Protein AF-A0A966WWE7-F1 (afdb_monomer_lite)

Structure (mmCIF, N/CA/C/O backbone):
data_AF-A0A966WWE7-F1
#
_entry.id   AF-A0A966WWE7-F1
#
loop_
_atom_site.group_PDB
_atom_site.id
_atom_site.type_symbol
_atom_site.label_atom_id
_atom_site.label_alt_id
_atom_site.label_comp_id
_atom_site.label_asym_id
_atom_site.label_entity_id
_atom_site.label_seq_id
_atom_site.pdbx_PDB_ins_code
_atom_site.Cartn_x
_atom_site.Cartn_y
_atom_site.Cartn_z
_atom_site.occupancy
_atom_site.B_iso_or_equiv
_atom_site.auth_seq_id
_atom_site.auth_comp_id
_atom_site.auth_asym_id
_atom_site.auth_atom_id
_atom_site.pdbx_PDB_model_num
ATOM 1 N N . MET A 1 1 ? -3.924 13.324 11.849 1.00 62.97 1 MET A N 1
ATOM 2 C CA . MET A 1 1 ? -5.044 12.685 12.554 1.00 62.97 1 MET A CA 1
ATOM 3 C C . MET A 1 1 ? -4.656 11.250 12.867 1.00 62.97 1 MET A C 1
ATOM 5 O O . MET A 1 1 ? -4.459 10.487 11.924 1.00 62.97 1 MET A O 1
ATOM 9 N N . PRO A 1 2 ? -4.475 10.923 14.150 1.00 79.38 2 PRO A N 1
ATOM 10 C CA . PRO A 1 2 ? -4.429 9.561 14.677 1.00 79.38 2 PRO A CA 1
ATOM 11 C C . PRO A 1 2 ? -5.633 8.709 14.246 1.00 79.38 2 PRO A C 1
ATOM 13 O O . PRO A 1 2 ? -6.727 9.228 14.047 1.00 79.38 2 PRO A O 1
ATOM 16 N N . ILE A 1 3 ? -5.448 7.388 14.149 1.00 77.56 3 ILE A N 1
ATOM 17 C CA . ILE A 1 3 ? -6.515 6.431 13.788 1.00 77.56 3 ILE A CA 1
ATOM 18 C C . ILE A 1 3 ? -7.678 6.461 14.796 1.00 77.56 3 ILE A C 1
ATOM 20 O O . ILE A 1 3 ? -8.826 6.274 14.411 1.00 77.56 3 ILE A O 1
ATOM 24 N N . GLN A 1 4 ? -7.401 6.746 16.069 1.00 76.62 4 GLN A N 1
ATOM 25 C CA . GLN A 1 4 ? -8.409 6.804 17.138 1.00 76.62 4 GLN A CA 1
ATOM 26 C C . GLN A 1 4 ? -9.462 7.897 16.903 1.00 76.62 4 GLN A C 1
ATOM 28 O O . GLN A 1 4 ? -10.632 7.703 17.212 1.00 76.62 4 GLN A O 1
ATOM 33 N N . GLU A 1 5 ? -9.076 9.018 16.290 1.00 84.06 5 GLU A N 1
ATOM 34 C CA . GLU A 1 5 ? -9.991 10.127 15.989 1.00 84.06 5 GLU A CA 1
ATOM 35 C C . GLU A 1 5 ? -10.999 9.773 14.877 1.00 84.06 5 GLU A C 1
ATOM 37 O O . GLU A 1 5 ? -11.976 10.492 14.682 1.00 84.06 5 GLU A O 1
ATOM 42 N N . LEU A 1 6 ? -10.826 8.642 14.172 1.00 86.69 6 LEU A N 1
ATOM 43 C CA . LEU A 1 6 ? -11.805 8.154 13.193 1.00 86.69 6 LEU A CA 1
ATOM 44 C C . LEU A 1 6 ? -13.139 7.756 13.829 1.00 86.69 6 LEU A C 1
ATOM 46 O O . LEU A 1 6 ? -14.137 7.729 13.117 1.00 86.69 6 LEU A O 1
ATOM 50 N N . LYS A 1 7 ? -13.176 7.485 15.143 1.00 84.12 7 LYS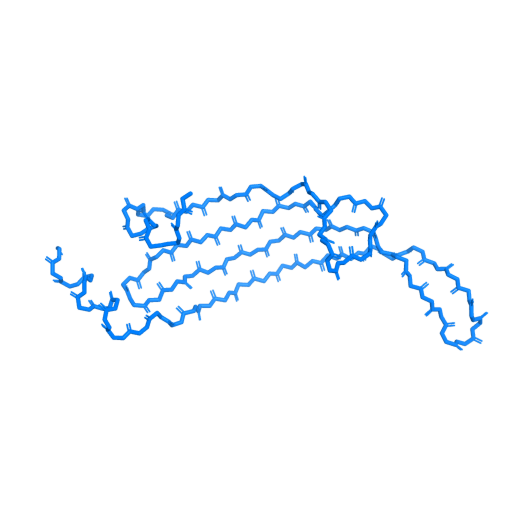 A N 1
ATOM 51 C CA . LYS A 1 7 ? -14.420 7.249 15.899 1.00 84.12 7 LYS A CA 1
ATOM 52 C C . LYS A 1 7 ? -15.424 8.390 15.728 1.00 84.12 7 LYS A C 1
ATOM 54 O O . LYS A 1 7 ? -16.617 8.149 15.611 1.00 84.12 7 LYS A O 1
ATOM 59 N N . LEU A 1 8 ? -14.915 9.620 15.639 1.00 85.69 8 LEU A N 1
ATOM 60 C CA . LEU A 1 8 ? -15.710 10.843 15.517 1.00 85.69 8 LEU A CA 1
ATOM 61 C C . LEU A 1 8 ? -16.255 11.064 14.095 1.00 85.69 8 LEU A C 1
ATOM 63 O O . LEU A 1 8 ? -17.028 11.991 13.863 1.00 85.69 8 LEU A O 1
ATOM 67 N N . LEU A 1 9 ? -15.838 10.245 13.124 1.00 86.69 9 LEU A N 1
ATOM 68 C CA . LEU A 1 9 ? -16.223 10.362 11.723 1.00 86.69 9 LEU A CA 1
ATOM 69 C C . LEU A 1 9 ? -17.078 9.161 11.326 1.00 86.69 9 LEU A C 1
ATOM 71 O O . LEU A 1 9 ? -16.554 8.096 11.003 1.00 86.69 9 LEU A O 1
ATOM 75 N N . ALA A 1 10 ? -18.397 9.352 11.277 1.00 81.62 10 ALA A N 1
ATOM 76 C CA . ALA A 1 10 ? -19.340 8.294 10.909 1.00 81.62 10 ALA A CA 1
ATOM 77 C C . ALA A 1 10 ? -19.014 7.647 9.549 1.00 81.62 10 ALA A C 1
ATOM 79 O O . ALA A 1 10 ? -19.137 6.434 9.399 1.00 81.62 10 ALA A O 1
ATOM 80 N N . GLU A 1 11 ? -18.550 8.432 8.572 1.00 87.06 11 GLU A N 1
ATOM 81 C CA . GLU A 1 11 ? -18.148 7.960 7.234 1.00 87.06 11 GLU A CA 1
ATOM 82 C C . GLU A 1 11 ? -16.672 7.523 7.155 1.00 87.06 11 GLU A C 1
ATOM 84 O O . GLU A 1 11 ? -16.200 7.070 6.112 1.00 87.06 11 GLU A O 1
ATOM 89 N N . GLY A 1 12 ? -15.928 7.636 8.257 1.00 91.69 12 GLY A N 1
ATOM 90 C CA . GLY A 1 12 ? -14.490 7.418 8.293 1.00 91.69 12 GLY A CA 1
ATOM 91 C C . GLY A 1 12 ? -13.711 8.516 7.567 1.00 91.69 12 GLY A C 1
ATOM 92 O O . GLY A 1 12 ? -14.125 9.674 7.484 1.00 91.69 12 GLY A O 1
ATOM 93 N N . ARG A 1 13 ? -12.534 8.161 7.051 1.00 94.25 13 ARG A N 1
ATOM 94 C CA . ARG A 1 13 ? -11.688 9.075 6.278 1.00 94.25 13 ARG A CA 1
ATOM 95 C C . ARG A 1 13 ? -11.065 8.384 5.086 1.00 94.25 13 ARG A C 1
ATOM 97 O O . ARG A 1 13 ? -10.686 7.221 5.162 1.00 94.25 13 ARG A O 1
ATOM 104 N N . ARG A 1 14 ? -10.879 9.158 4.016 1.00 95.19 14 ARG A N 1
ATOM 105 C CA . ARG A 1 14 ? -10.091 8.792 2.840 1.00 95.19 14 ARG A CA 1
ATOM 106 C C . ARG A 1 14 ? -8.847 9.675 2.727 1.00 95.19 14 ARG A C 1
ATOM 108 O O . ARG A 1 14 ? -8.917 10.895 2.880 1.00 95.19 14 ARG A O 1
ATOM 115 N N . TRP A 1 15 ? -7.713 9.059 2.431 1.00 95.38 15 TRP A N 1
ATOM 116 C CA . TRP A 1 15 ? -6.444 9.703 2.114 1.00 95.38 15 TRP A CA 1
ATOM 117 C C . TRP A 1 15 ? -6.068 9.387 0.673 1.00 95.38 15 TRP A C 1
ATOM 119 O O . TRP A 1 15 ? -6.263 8.268 0.202 1.00 95.38 15 TRP A O 1
ATOM 129 N N . ARG A 1 16 ? -5.507 10.379 -0.019 1.00 97.06 16 ARG A N 1
ATOM 130 C CA . ARG A 1 16 ? -4.829 10.156 -1.296 1.00 97.06 16 ARG A CA 1
ATOM 131 C C . ARG A 1 16 ? -3.387 9.761 -1.017 1.00 97.06 16 ARG A C 1
ATOM 133 O O . ARG A 1 16 ? -2.739 10.379 -0.177 1.00 97.06 16 ARG A O 1
ATOM 140 N N . VAL A 1 17 ? -2.914 8.755 -1.735 1.00 96.25 17 VAL A N 1
ATOM 141 C CA . VAL A 1 17 ? -1.512 8.344 -1.751 1.00 96.25 17 VAL A CA 1
ATOM 142 C C . VAL A 1 17 ? -0.930 8.844 -3.065 1.00 96.25 17 VAL A C 1
ATOM 144 O O . VAL A 1 17 ? -1.488 8.555 -4.121 1.00 96.25 17 VAL A O 1
ATOM 147 N N . ASP A 1 18 ? 0.138 9.629 -2.991 1.00 97.75 18 ASP A N 1
ATOM 148 C CA . ASP A 1 18 ? 0.943 10.053 -4.143 1.00 97.75 18 ASP A CA 1
ATOM 149 C C . ASP A 1 18 ? 2.363 10.338 -3.649 1.00 97.75 18 ASP A C 1
ATOM 151 O O . ASP A 1 18 ? 2.750 11.474 -3.380 1.00 97.75 18 ASP A O 1
ATOM 155 N N . GLN A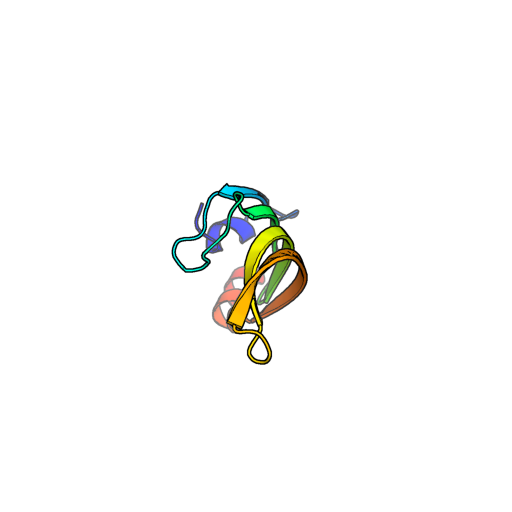 1 19 ? 3.103 9.265 -3.376 1.00 97.69 19 GLN A N 1
ATOM 156 C CA . GLN A 1 19 ? 4.434 9.353 -2.780 1.00 97.69 19 GLN A CA 1
ATOM 157 C C . GLN A 1 19 ? 5.278 8.123 -3.097 1.00 97.69 19 GLN A C 1
ATOM 159 O O . GLN A 1 19 ? 4.757 7.035 -3.341 1.00 97.69 19 GLN A O 1
ATOM 164 N N . HIS A 1 20 ? 6.598 8.273 -3.031 1.00 97.62 20 HIS A N 1
ATOM 165 C CA . HIS A 1 20 ? 7.494 7.121 -2.985 1.00 97.62 20 HIS A CA 1
ATOM 166 C C . HIS A 1 20 ? 7.467 6.517 -1.576 1.00 97.62 20 HIS A C 1
ATOM 168 O O . HIS A 1 20 ? 7.539 7.242 -0.580 1.00 97.62 20 HIS A O 1
ATOM 174 N N . LEU A 1 21 ? 7.346 5.192 -1.487 1.00 95.38 21 LEU A N 1
ATOM 175 C CA . LEU A 1 21 ? 7.396 4.476 -0.214 1.00 95.38 21 LEU A CA 1
ATOM 176 C C . LEU A 1 21 ? 8.846 4.044 0.055 1.00 95.38 21 LEU A C 1
ATOM 178 O O . LEU A 1 21 ? 9.418 3.362 -0.792 1.00 95.38 21 LEU A O 1
ATOM 182 N N . PRO A 1 22 ? 9.445 4.373 1.217 1.00 94.75 22 PRO A N 1
ATOM 183 C CA . PRO A 1 22 ? 10.854 4.065 1.495 1.00 94.75 22 PRO A CA 1
ATOM 184 C C . PRO A 1 22 ? 11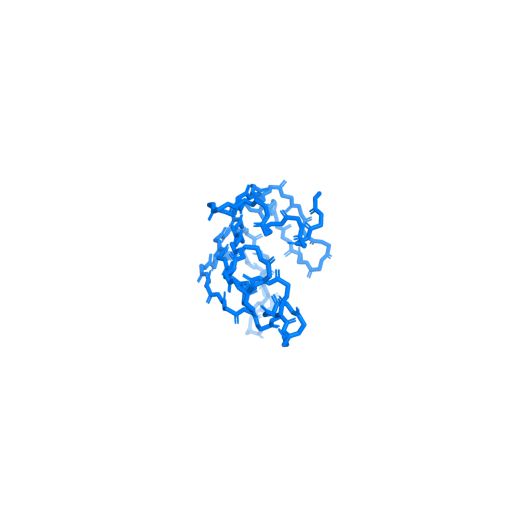.218 2.579 1.375 1.00 94.75 22 PRO A C 1
ATOM 186 O O . PRO A 1 22 ? 12.352 2.239 1.058 1.00 94.75 22 PRO A O 1
ATOM 189 N N . GLN A 1 23 ? 10.252 1.696 1.629 1.00 94.81 23 GLN A N 1
ATOM 190 C CA . GLN A 1 23 ? 10.424 0.241 1.616 1.00 94.81 23 GLN A CA 1
ATOM 191 C C . GLN A 1 23 ? 10.083 -0.402 0.259 1.00 94.81 23 GLN A C 1
ATOM 193 O O . GLN A 1 23 ? 10.187 -1.617 0.126 1.00 94.81 23 GLN A O 1
ATOM 198 N N . LEU A 1 24 ? 9.677 0.385 -0.746 1.00 95.75 24 LEU A N 1
ATOM 199 C CA . LEU A 1 24 ? 9.329 -0.101 -2.081 1.00 95.75 24 LEU A CA 1
ATOM 200 C C . LEU A 1 24 ? 10.105 0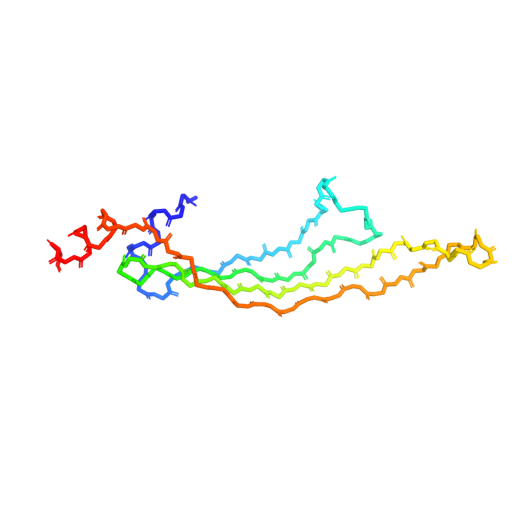.672 -3.149 1.00 95.75 24 LEU A C 1
ATOM 202 O O . LEU A 1 24 ? 9.769 1.810 -3.490 1.00 95.75 24 LEU A O 1
ATOM 206 N N . GLN A 1 25 ? 11.108 0.021 -3.735 1.00 95.69 25 GLN A N 1
ATOM 207 C CA . GLN A 1 25 ? 11.775 0.553 -4.919 1.00 95.69 25 GLN A CA 1
ATOM 208 C C . GLN A 1 25 ? 10.792 0.588 -6.091 1.00 95.69 25 GLN A C 1
ATOM 210 O O . GLN A 1 25 ? 10.286 -0.439 -6.540 1.00 95.69 25 GLN A O 1
ATOM 215 N N . SER A 1 26 ? 10.505 1.793 -6.570 1.00 97.44 26 SER A N 1
ATOM 216 C CA . SER A 1 26 ? 9.549 2.049 -7.643 1.00 97.44 26 SER A CA 1
ATOM 217 C C . SER A 1 26 ? 10.066 3.163 -8.550 1.00 97.44 26 SER A C 1
ATOM 219 O O . SER A 1 26 ? 10.794 4.049 -8.109 1.00 97.44 26 SER A O 1
ATOM 221 N N . LEU A 1 27 ? 9.711 3.090 -9.832 1.00 98.06 27 LEU A N 1
ATOM 222 C CA . LEU A 1 27 ? 10.052 4.084 -10.854 1.00 98.06 27 LEU A CA 1
ATOM 223 C C . LEU A 1 27 ? 9.087 5.272 -10.854 1.00 98.06 27 LEU A C 1
ATOM 225 O O . LEU A 1 27 ? 9.416 6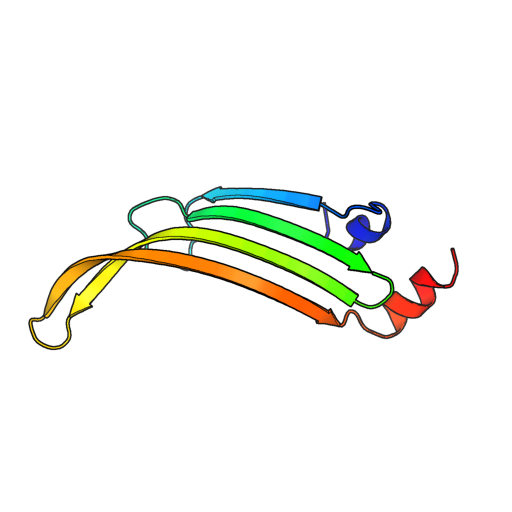.347 -11.350 1.00 98.06 27 LEU A O 1
ATOM 229 N N . THR A 1 28 ? 7.882 5.068 -10.329 1.00 98.19 28 THR A N 1
ATOM 230 C CA . THR A 1 28 ? 6.860 6.101 -10.170 1.00 98.19 28 THR A CA 1
ATOM 231 C C . THR A 1 28 ? 6.418 6.168 -8.711 1.00 98.19 28 THR A C 1
ATOM 233 O O . THR A 1 28 ? 6.456 5.144 -8.027 1.00 98.19 28 THR A O 1
ATOM 236 N N . PRO A 1 29 ? 5.902 7.312 -8.232 1.00 98.19 29 PRO A N 1
ATOM 237 C CA . PRO A 1 29 ? 5.203 7.355 -6.954 1.00 98.19 29 PRO A CA 1
ATOM 238 C C . PRO A 1 29 ? 4.100 6.293 -6.889 1.00 98.19 29 PRO A C 1
ATOM 240 O O . PRO A 1 29 ? 3.461 5.985 -7.899 1.00 98.19 29 PRO A O 1
ATOM 243 N N . VAL A 1 30 ? 3.852 5.756 -5.697 1.00 98.31 30 VAL A N 1
ATOM 244 C CA . VAL A 1 30 ? 2.660 4.951 -5.431 1.00 98.31 30 VAL A CA 1
ATOM 245 C C . VAL A 1 30 ? 1.465 5.889 -5.420 1.00 98.31 30 VAL A C 1
ATOM 247 O O . VAL A 1 30 ? 1.428 6.829 -4.625 1.00 98.31 30 VAL A O 1
ATOM 250 N N . ARG A 1 31 ? 0.503 5.638 -6.310 1.00 98.62 31 ARG A N 1
ATOM 251 C CA . ARG A 1 31 ? -0.684 6.476 -6.489 1.00 98.62 31 ARG A CA 1
ATOM 252 C C . ARG A 1 31 ? -1.954 5.706 -6.223 1.00 98.62 31 ARG A C 1
ATOM 254 O O . ARG A 1 31 ? -2.158 4.632 -6.783 1.00 98.62 31 ARG A O 1
ATOM 261 N N . GLY A 1 32 ? -2.831 6.275 -5.412 1.00 98.00 32 GLY A N 1
ATOM 262 C CA . GLY A 1 32 ? -4.074 5.613 -5.057 1.00 98.00 32 GLY A CA 1
ATOM 263 C C . GLY A 1 32 ? -4.799 6.268 -3.897 1.00 98.00 32 GLY A C 1
ATOM 264 O O . GLY A 1 32 ? -4.650 7.464 -3.633 1.00 98.00 32 GLY A O 1
ATOM 265 N N . ALA A 1 33 ? -5.593 5.469 -3.200 1.00 97.56 33 ALA A N 1
ATOM 266 C CA . ALA A 1 33 ? -6.336 5.910 -2.041 1.00 97.56 33 ALA A CA 1
ATOM 267 C C . ALA A 1 33 ? -6.382 4.838 -0.957 1.00 97.56 33 ALA A C 1
ATOM 269 O O . ALA A 1 33 ? -6.460 3.643 -1.231 1.00 97.56 33 ALA A O 1
ATOM 270 N N . LEU A 1 34 ? -6.385 5.313 0.281 1.00 95.69 34 LEU A N 1
ATOM 271 C CA . LEU A 1 34 ? -6.631 4.533 1.482 1.00 95.69 34 LEU A CA 1
ATOM 272 C C . LEU A 1 34 ? -7.878 5.109 2.144 1.00 95.69 34 LEU A C 1
ATOM 274 O O . LEU A 1 34 ? -7.995 6.327 2.253 1.00 95.69 34 LE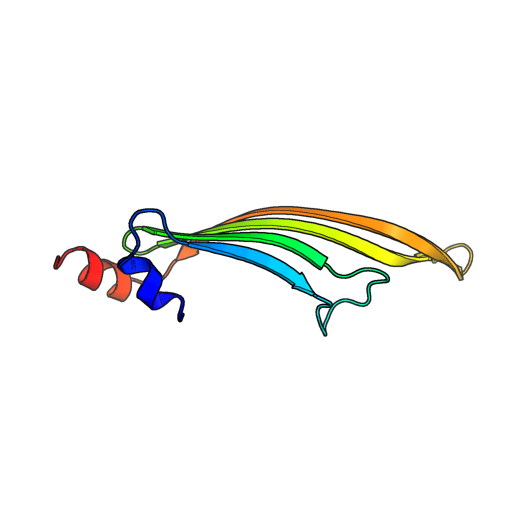U A O 1
ATOM 278 N N . SER A 1 35 ? -8.791 4.274 2.610 1.00 95.44 35 SER A N 1
ATOM 279 C CA . SER A 1 35 ? -9.864 4.687 3.504 1.00 95.44 35 SER A CA 1
ATOM 280 C C . SER A 1 35 ? -9.893 3.818 4.742 1.00 95.44 35 SER A C 1
ATOM 282 O O . SER A 1 35 ? -9.616 2.624 4.671 1.00 95.44 35 SER A O 1
ATOM 284 N N . ALA A 1 36 ? -10.234 4.428 5.868 1.00 95.38 36 ALA A N 1
ATOM 285 C CA . ALA A 1 36 ? -10.425 3.727 7.122 1.00 95.38 36 ALA A CA 1
ATOM 286 C C . ALA A 1 36 ? -11.694 4.231 7.803 1.00 95.38 36 ALA A C 1
ATOM 288 O O . ALA A 1 36 ? -11.927 5.442 7.872 1.00 95.38 36 ALA A O 1
ATOM 289 N N . GLN A 1 37 ? -12.493 3.299 8.307 1.00 93.62 37 GLN A N 1
ATOM 290 C CA . GLN A 1 37 ? -13.737 3.569 9.004 1.00 93.62 37 GLN A CA 1
ATOM 291 C C . GLN A 1 37 ? -13.766 2.802 10.318 1.00 93.62 37 GLN A C 1
ATOM 293 O O . GLN A 1 37 ? -13.530 1.596 10.364 1.00 93.62 37 GLN A O 1
ATOM 298 N N . HIS A 1 38 ? -14.061 3.520 11.394 1.00 91.50 38 HIS A N 1
ATOM 299 C CA . HIS A 1 38 ? -14.184 2.926 12.711 1.00 91.50 38 HIS A CA 1
ATOM 300 C C . HIS A 1 38 ? -15.605 2.390 12.927 1.00 91.50 38 HIS A C 1
ATOM 302 O O . HIS A 1 38 ? -16.581 3.111 12.720 1.00 91.50 38 HIS A O 1
ATOM 308 N N . ARG A 1 39 ? -15.733 1.128 13.349 1.00 88.38 39 ARG A N 1
ATOM 309 C CA . ARG A 1 39 ? -17.008 0.433 13.578 1.00 88.38 39 ARG A CA 1
ATOM 310 C C . ARG A 1 39 ? -16.973 -0.291 14.926 1.00 88.38 39 ARG A C 1
ATOM 312 O O . ARG A 1 39 ? -16.677 -1.478 15.000 1.00 88.38 39 ARG A O 1
ATOM 319 N N . GLY A 1 40 ? -17.261 0.428 16.011 1.00 86.81 40 GLY A N 1
ATOM 320 C CA . GLY A 1 40 ? -17.270 -0.139 17.365 1.00 86.81 40 GLY A CA 1
ATOM 321 C C . GLY A 1 40 ? -15.894 -0.657 17.798 1.00 86.81 40 GLY A C 1
ATOM 322 O O . GLY A 1 40 ? -15.037 0.110 18.196 1.00 86.81 40 GLY A O 1
ATOM 323 N N . ASN A 1 41 ? -15.664 -1.961 17.716 1.00 90.25 41 ASN A N 1
ATOM 324 C CA . ASN A 1 41 ? -14.403 -2.607 18.102 1.00 90.25 41 ASN A CA 1
ATOM 325 C C . ASN A 1 41 ? -13.550 -3.065 16.915 1.00 90.25 41 ASN A C 1
ATOM 327 O O . ASN A 1 41 ? -12.557 -3.775 17.103 1.00 90.25 41 ASN A O 1
ATOM 331 N N . VAL A 1 42 ? -13.926 -2.677 15.699 1.00 91.69 42 VAL A N 1
ATOM 332 C CA . VAL A 1 42 ? -13.147 -2.962 14.497 1.00 91.69 42 VAL A CA 1
ATOM 333 C C . VAL A 1 42 ? -12.856 -1.701 13.694 1.00 91.69 42 VAL A C 1
ATOM 335 O O . VAL A 1 42 ? -13.599 -0.718 13.730 1.00 91.69 42 VAL A O 1
ATOM 338 N N . LEU A 1 43 ? -11.761 -1.749 12.942 1.00 93.56 43 LEU A N 1
ATOM 339 C CA . LEU A 1 43 ? -11.409 -0.771 11.926 1.00 93.56 43 LEU A CA 1
ATOM 340 C C . LEU A 1 43 ? -11.501 -1.434 10.556 1.00 93.56 43 LEU A C 1
ATOM 342 O O . LEU A 1 43 ? -10.723 -2.332 10.242 1.00 93.56 43 LEU A O 1
ATOM 346 N N . GLU A 1 44 ? -12.427 -0.975 9.729 1.00 95.31 44 GLU A N 1
ATOM 347 C CA . GLU A 1 44 ? -12.473 -1.363 8.325 1.00 95.31 44 GLU A CA 1
ATOM 348 C C . GLU A 1 44 ? -11.472 -0.508 7.552 1.00 95.31 44 GLU A C 1
ATOM 350 O O . GLU A 1 44 ? -11.552 0.720 7.575 1.00 95.31 44 GLU A O 1
ATOM 355 N N . VAL A 1 45 ? -10.524 -1.144 6.869 1.00 96.25 45 VAL A N 1
ATOM 356 C CA . VAL A 1 45 ? -9.492 -0.480 6.071 1.00 96.25 45 VAL A CA 1
ATOM 357 C C . VAL A 1 45 ? -9.590 -0.973 4.636 1.00 96.25 45 VAL A C 1
ATOM 359 O O . VAL A 1 45 ? -9.641 -2.171 4.377 1.00 96.25 45 VAL A O 1
ATOM 362 N N . GLN A 1 46 ? -9.617 -0.047 3.685 1.00 97.44 46 GLN A N 1
ATOM 363 C CA . GLN A 1 46 ? -9.675 -0.344 2.257 1.00 97.44 46 GLN A CA 1
ATOM 364 C C . GLN A 1 46 ? -8.602 0.454 1.539 1.00 97.44 46 GLN A C 1
ATOM 366 O O . GLN A 1 46 ? -8.415 1.638 1.816 1.00 97.44 46 GLN A O 1
ATOM 371 N N . GLY A 1 47 ? -7.904 -0.177 0.606 1.00 97.50 47 GLY A N 1
ATOM 372 C CA . GLY A 1 47 ? -6.829 0.462 -0.131 1.00 97.50 47 GLY A CA 1
ATOM 373 C C . GLY A 1 47 ? -6.793 0.014 -1.577 1.00 97.50 47 GLY A C 1
ATOM 374 O O . GLY A 1 47 ? -6.965 -1.164 -1.884 1.00 97.50 47 GLY A O 1
ATOM 375 N N . GLU A 1 48 ? -6.524 0.958 -2.463 1.00 98.44 48 GLU A N 1
ATOM 376 C CA . GLU A 1 48 ? -6.206 0.699 -3.860 1.00 98.44 48 GLU A CA 1
ATOM 377 C C . GLU A 1 48 ? -5.042 1.593 -4.268 1.00 98.44 48 GLU A C 1
ATOM 379 O O . GLU A 1 48 ? -5.042 2.786 -3.960 1.00 98.44 48 GLU A O 1
ATOM 384 N N . ALA A 1 49 ? -4.039 1.040 -4.943 1.00 98.38 49 ALA A N 1
ATOM 385 C CA . ALA A 1 49 ? -2.967 1.846 -5.510 1.00 98.38 49 ALA A CA 1
ATOM 386 C C . ALA A 1 49 ? -2.262 1.138 -6.664 1.00 98.38 49 ALA A C 1
ATOM 388 O O . ALA A 1 49 ? -2.396 -0.071 -6.866 1.00 98.38 49 ALA A O 1
ATOM 389 N N . HIS A 1 50 ? -1.487 1.917 -7.410 1.00 98.62 50 HIS A N 1
ATOM 390 C CA . HIS A 1 50 ? -0.643 1.446 -8.494 1.00 98.62 50 HIS A CA 1
ATOM 391 C C . HIS A 1 50 ? 0.712 2.158 -8.499 1.00 98.62 50 HIS A C 1
ATOM 393 O O . HIS A 1 50 ? 0.851 3.287 -8.022 1.00 98.62 50 HIS A O 1
ATOM 399 N N . THR A 1 51 ? 1.713 1.482 -9.052 1.00 98.69 51 THR A N 1
ATOM 400 C CA . THR A 1 51 ? 3.041 2.019 -9.353 1.00 98.69 51 THR A CA 1
ATOM 401 C C . THR A 1 51 ? 3.712 1.173 -10.444 1.00 98.69 51 THR A C 1
ATOM 403 O O . THR A 1 51 ? 3.149 0.184 -10.913 1.00 98.69 51 THR A O 1
ATOM 406 N N . ILE A 1 52 ? 4.920 1.544 -10.858 1.00 98.62 52 ILE A N 1
ATOM 407 C CA . ILE A 1 52 ? 5.790 0.743 -11.716 1.00 98.62 52 ILE A CA 1
ATOM 408 C C . ILE A 1 52 ? 7.021 0.354 -10.899 1.00 98.62 52 ILE A C 1
ATOM 410 O O . ILE A 1 52 ? 7.703 1.225 -10.357 1.00 98.62 52 ILE A O 1
ATOM 414 N N . VAL A 1 53 ? 7.319 -0.942 -10.827 1.00 98.19 53 VAL A N 1
ATOM 415 C CA . VAL A 1 53 ? 8.538 -1.477 -10.198 1.00 98.19 53 VAL A CA 1
ATOM 416 C C . VAL A 1 53 ? 9.476 -2.047 -11.255 1.00 98.19 53 VAL A C 1
ATOM 418 O O . VAL A 1 53 ? 9.045 -2.386 -12.357 1.00 98.19 53 VAL A O 1
ATOM 421 N N . THR A 1 54 ? 10.752 -2.182 -10.914 1.00 97.88 54 THR A N 1
ATOM 422 C CA . THR A 1 54 ? 11.718 -2.910 -11.741 1.00 97.88 54 THR A CA 1
ATOM 423 C C . THR A 1 54 ? 11.887 -4.310 -11.169 1.00 97.88 54 THR A C 1
ATOM 425 O O . THR A 1 54 ? 12.229 -4.459 -9.999 1.00 97.88 54 THR A O 1
ATOM 428 N N . LEU A 1 55 ? 11.658 -5.335 -11.985 1.00 97.06 55 LEU A N 1
ATOM 429 C CA . LEU A 1 55 ? 11.901 -6.732 -11.629 1.00 97.06 55 LEU A CA 1
ATOM 430 C C . LEU A 1 55 ? 13.148 -7.244 -12.347 1.00 97.06 55 LEU A C 1
ATOM 432 O O . LEU A 1 55 ? 13.468 -6.778 -13.441 1.00 97.06 55 LEU A O 1
ATOM 436 N N . CYS A 1 56 ? 13.831 -8.216 -11.747 1.00 97.25 56 CYS A N 1
ATOM 437 C CA . CYS A 1 56 ? 14.920 -8.954 -12.380 1.00 97.25 56 CYS A CA 1
ATOM 438 C C . CYS A 1 56 ? 14.434 -10.367 -12.716 1.00 97.25 56 CYS A C 1
ATOM 440 O O . CYS A 1 56 ? 13.831 -11.038 -11.881 1.00 97.25 56 CYS A O 1
ATOM 442 N N . CYS A 1 57 ? 14.657 -10.808 -13.951 1.00 96.25 57 CYS A N 1
ATOM 443 C CA . CYS A 1 57 ? 14.323 -12.164 -14.369 1.00 96.25 57 CYS A CA 1
ATOM 444 C C . CYS A 1 57 ? 15.446 -13.135 -13.985 1.00 96.25 57 CYS A C 1
ATOM 446 O O . CYS A 1 57 ? 16.544 -13.027 -14.524 1.00 96.25 57 CYS A O 1
ATOM 448 N N . ASP A 1 58 ? 15.155 -14.153 -13.175 1.00 97.50 58 ASP A N 1
ATOM 449 C CA . ASP A 1 58 ? 16.156 -15.158 -12.773 1.00 97.50 58 ASP A CA 1
ATOM 450 C C . ASP A 1 58 ? 16.718 -15.972 -13.950 1.00 97.50 58 ASP A C 1
ATOM 452 O O . ASP A 1 58 ? 17.822 -16.506 -13.878 1.00 97.50 58 ASP A O 1
ATOM 456 N N . ARG A 1 59 ? 15.978 -16.066 -15.064 1.00 97.00 59 ARG A N 1
ATOM 457 C CA . ARG A 1 59 ? 16.408 -16.836 -16.241 1.00 97.00 59 ARG A CA 1
ATOM 458 C C . ARG A 1 59 ? 17.423 -16.094 -17.107 1.00 97.00 59 ARG A C 1
ATOM 460 O O . ARG A 1 59 ? 18.338 -16.721 -17.627 1.00 97.00 59 ARG A O 1
ATOM 467 N N . CYS A 1 60 ? 17.224 -14.798 -17.341 1.00 97.00 60 CYS A N 1
ATOM 468 C CA . CYS A 1 60 ? 18.055 -14.017 -18.269 1.00 97.00 60 CYS A CA 1
ATOM 469 C C . CYS A 1 60 ? 18.840 -12.886 -17.595 1.00 97.00 60 CYS A C 1
ATOM 471 O O . CYS A 1 60 ? 19.596 -12.184 -18.268 1.00 97.00 60 CYS A O 1
ATOM 473 N N . LEU A 1 61 ? 18.646 -12.699 -16.286 1.00 97.00 61 LEU A N 1
ATOM 474 C CA . LEU A 1 61 ? 19.238 -11.641 -15.465 1.00 97.00 61 LEU A CA 1
ATOM 475 C C . LEU A 1 61 ? 18.980 -10.225 -16.009 1.00 97.00 61 LEU A C 1
ATOM 477 O O . LEU A 1 61 ? 19.709 -9.285 -15.700 1.00 97.00 61 LEU A O 1
ATOM 481 N N . GLN A 1 62 ? 17.950 -10.068 -16.845 1.00 97.94 62 GLN A N 1
ATOM 482 C CA . GLN A 1 62 ? 17.543 -8.776 -17.385 1.00 97.94 62 GLN A CA 1
ATOM 483 C C . GLN A 1 62 ? 16.529 -8.108 -16.466 1.00 97.94 62 GLN A C 1
ATOM 485 O O . GLN A 1 62 ? 15.683 -8.772 -15.858 1.00 97.94 62 GLN A O 1
ATOM 490 N N . HIS A 1 63 ? 16.598 -6.780 -16.425 1.00 97.31 63 HIS A N 1
ATOM 491 C CA . HIS A 1 63 ? 15.641 -5.950 -15.712 1.00 97.31 63 HIS A CA 1
ATOM 492 C C . HIS A 1 63 ? 14.487 -5.562 -16.632 1.00 97.31 63 HIS A C 1
ATOM 494 O O . HIS A 1 63 ? 14.696 -5.248 -17.804 1.00 97.31 63 HIS A O 1
ATOM 500 N N . PHE A 1 64 ? 13.272 -5.554 -16.098 1.00 97.44 64 PHE A N 1
ATOM 501 C CA . PHE A 1 64 ? 12.092 -5.102 -16.825 1.00 97.44 64 PHE A CA 1
ATOM 502 C C . PHE A 1 64 ? 11.131 -4.351 -15.908 1.00 97.44 64 PHE A C 1
ATOM 504 O O . PHE A 1 64 ? 11.035 -4.622 -14.711 1.00 97.44 64 PHE A O 1
ATOM 511 N N . ASN A 1 65 ? 10.406 -3.401 -16.496 1.00 97.88 65 ASN A N 1
ATOM 512 C CA . ASN A 1 65 ? 9.418 -2.605 -15.782 1.00 97.88 65 ASN A CA 1
ATOM 513 C C . ASN A 1 65 ? 8.115 -3.393 -15.680 1.00 97.88 65 ASN A C 1
ATOM 515 O O . ASN A 1 65 ? 7.589 -3.870 -16.687 1.00 97.88 65 ASN A O 1
ATOM 519 N N . HIS A 1 66 ? 7.580 -3.499 -14.471 1.00 97.75 66 HIS A N 1
ATOM 520 C CA . HIS A 1 66 ? 6.347 -4.210 -14.189 1.00 97.75 66 HIS A CA 1
ATOM 521 C C . HIS A 1 66 ? 5.334 -3.267 -13.528 1.00 97.75 66 HIS A C 1
ATOM 523 O O . HIS A 1 66 ? 5.619 -2.719 -12.458 1.00 97.75 66 HIS A O 1
ATOM 529 N N . PRO A 1 67 ? 4.155 -3.058 -14.140 1.00 98.19 67 PRO A N 1
ATOM 530 C CA . PRO A 1 67 ? 3.046 -2.397 -13.471 1.00 98.19 67 PRO A CA 1
ATOM 531 C C . PRO A 1 67 ? 2.608 -3.230 -12.266 1.00 98.19 67 PRO A C 1
ATOM 533 O O . PRO A 1 67 ? 2.217 -4.384 -12.416 1.00 98.19 67 PRO A O 1
ATOM 536 N N . LEU A 1 68 ? 2.664 -2.637 -11.079 1.00 97.81 68 LEU A N 1
ATOM 537 C CA . LEU A 1 68 ? 2.200 -3.246 -9.842 1.00 97.81 68 LEU A CA 1
ATOM 538 C C . LEU A 1 68 ? 0.945 -2.511 -9.382 1.00 97.81 68 LEU A C 1
ATOM 540 O O . LEU A 1 68 ? 0.958 -1.291 -9.224 1.00 97.81 68 LEU A O 1
ATOM 544 N N . SER A 1 69 ? -0.131 -3.250 -9.138 1.00 97.81 69 SER A N 1
ATOM 545 C CA . SER A 1 69 ? -1.385 -2.706 -8.618 1.00 97.81 69 SER A CA 1
ATOM 546 C C . SER A 1 69 ? -1.960 -3.612 -7.546 1.00 97.81 69 SER A C 1
ATOM 548 O O . SER A 1 69 ? -1.879 -4.833 -7.669 1.00 97.81 69 SER A O 1
ATOM 550 N N . PHE A 1 70 ? -2.601 -3.025 -6.543 1.00 95.56 70 PHE A N 1
ATOM 551 C CA . PHE A 1 70 ? -3.365 -3.771 -5.553 1.00 95.56 70 PHE A CA 1
ATOM 552 C C . PHE A 1 70 ? -4.715 -3.111 -5.294 1.00 95.56 70 PHE A C 1
ATOM 554 O O . PHE A 1 70 ? -4.880 -1.899 -5.445 1.00 95.56 70 PHE A O 1
ATOM 561 N N . ARG A 1 71 ? -5.665 -3.934 -4.854 1.00 97.94 71 ARG A N 1
ATOM 562 C CA . ARG A 1 71 ? -6.921 -3.518 -4.241 1.00 97.94 71 ARG A CA 1
ATOM 563 C C . ARG A 1 71 ? -7.218 -4.497 -3.118 1.00 97.94 71 ARG A C 1
ATOM 565 O O . ARG A 1 71 ? -7.299 -5.694 -3.371 1.00 97.94 71 ARG A O 1
ATOM 572 N N . THR A 1 72 ? -7.334 -3.998 -1.898 1.00 97.50 72 THR A N 1
ATOM 573 C CA . THR A 1 72 ? -7.545 -4.828 -0.712 1.00 97.50 72 THR A CA 1
ATOM 574 C C . THR A 1 72 ? -8.530 -4.178 0.249 1.00 97.50 72 THR A C 1
ATOM 576 O O . THR A 1 72 ? -8.696 -2.955 0.263 1.00 97.50 72 THR A O 1
ATOM 579 N N . GLN A 1 73 ? -9.175 -5.020 1.045 1.00 97.25 73 GLN A N 1
ATOM 580 C CA . GLN A 1 73 ? -10.032 -4.639 2.151 1.00 97.25 73 GLN A CA 1
ATOM 581 C C . GLN A 1 73 ? -9.756 -5.581 3.317 1.00 97.25 73 GLN A C 1
ATOM 583 O O . GLN A 1 73 ? -9.775 -6.798 3.151 1.00 97.25 73 GLN A O 1
ATOM 588 N N . GLU A 1 74 ? -9.544 -5.009 4.494 1.00 96.50 74 GLU A N 1
ATOM 589 C CA . GLU A 1 74 ? -9.278 -5.737 5.727 1.00 96.50 74 GLU A CA 1
ATOM 590 C C . GLU A 1 74 ? -10.102 -5.160 6.876 1.00 96.50 74 GLU A C 1
ATOM 592 O O . GLU A 1 74 ? -10.461 -3.981 6.887 1.00 96.50 74 GLU A O 1
ATOM 597 N N . VAL A 1 75 ? -10.403 -6.011 7.855 1.00 95.31 75 VAL A N 1
ATOM 598 C CA . VAL A 1 75 ? -11.072 -5.627 9.098 1.00 95.31 75 VAL A CA 1
ATOM 599 C C . VAL A 1 75 ? -10.104 -5.903 10.239 1.00 95.31 75 VAL A C 1
ATOM 601 O O . VAL A 1 75 ? -9.766 -7.055 10.504 1.00 95.31 75 VAL A O 1
ATOM 604 N N . LEU A 1 76 ? -9.638 -4.846 10.899 1.00 93.12 76 LEU A N 1
ATOM 605 C CA . LEU A 1 76 ? -8.686 -4.935 12.001 1.00 93.12 76 LEU A CA 1
ATOM 606 C C . LEU A 1 76 ? -9.435 -4.935 13.332 1.00 93.12 76 LEU A C 1
ATOM 608 O O . LEU A 1 76 ? -10.216 -4.027 13.610 1.00 93.12 76 LEU A O 1
ATOM 612 N N . TRP A 1 77 ? -9.178 -5.934 14.171 1.00 92.25 77 TRP A N 1
ATOM 613 C CA . TRP A 1 77 ? -9.693 -5.980 15.538 1.00 92.25 77 TRP A CA 1
ATOM 614 C C . TRP A 1 77 ? -8.955 -4.975 16.428 1.00 92.25 77 TRP A C 1
ATOM 616 O O . TRP A 1 77 ? -7.730 -5.023 16.527 1.00 92.25 77 TRP A O 1
ATOM 626 N N . LEU A 1 78 ? -9.695 -4.086 17.095 1.00 89.00 78 LEU A N 1
ATOM 627 C CA . LEU A 1 78 ? -9.134 -3.036 17.955 1.00 89.00 78 LEU A CA 1
ATOM 628 C C . LEU A 1 78 ? -9.124 -3.399 19.446 1.00 89.00 78 LEU A C 1
ATOM 630 O O . LEU A 1 78 ? -8.648 -2.614 20.263 1.00 89.00 78 LEU A O 1
ATOM 634 N N . GLY A 1 79 ? -9.618 -4.581 19.812 1.00 86.62 79 GLY A N 1
ATOM 635 C CA . GLY A 1 79 ? -9.707 -4.998 21.207 1.00 86.62 79 GLY A CA 1
ATOM 636 C C . GLY A 1 79 ? -11.047 -4.678 21.860 1.00 86.62 79 GLY A C 1
ATOM 637 O O . GLY A 1 79 ? -11.866 -3.913 21.356 1.00 86.62 79 GLY A O 1
ATOM 638 N N . GLU A 1 80 ? -11.249 -5.281 23.027 1.00 83.62 80 GLU A N 1
ATOM 639 C CA . GLU A 1 80 ? -12.470 -5.121 23.818 1.00 83.62 80 GLU A CA 1
ATOM 640 C C . GLU A 1 80 ? -12.608 -3.703 24.395 1.00 83.62 80 GLU A C 1
ATOM 642 O O . GLU A 1 80 ? -13.707 -3.162 24.430 1.00 83.62 80 GLU A O 1
ATOM 647 N N . GLN A 1 81 ? -11.490 -3.045 24.727 1.00 78.00 81 GLN A N 1
ATOM 648 C CA . GLN A 1 81 ? -11.481 -1.650 25.194 1.00 78.00 81 GLN A CA 1
ATOM 649 C C . GLN A 1 81 ? -12.108 -0.694 24.169 1.00 78.00 81 GLN A C 1
ATOM 651 O O . GLN A 1 81 ? -12.887 0.186 24.524 1.00 78.00 81 GLN A O 1
ATOM 656 N N . ALA A 1 82 ? -11.849 -0.912 22.875 1.00 75.19 82 ALA A N 1
ATOM 657 C CA . ALA A 1 82 ? -12.480 -0.127 21.817 1.00 75.19 82 ALA A CA 1
ATOM 658 C C . ALA A 1 82 ? -14.001 -0.358 21.740 1.00 75.19 82 ALA A C 1
ATOM 660 O O . ALA A 1 82 ? -14.727 0.537 21.310 1.00 75.19 82 ALA A O 1
ATOM 661 N N . ARG A 1 83 ? -14.479 -1.533 22.179 1.00 68.38 83 ARG A N 1
ATOM 662 C CA . ARG A 1 83 ? -15.903 -1.880 22.264 1.00 68.38 83 ARG A CA 1
ATOM 663 C C . ARG A 1 83 ? -16.596 -1.123 23.388 1.00 68.38 83 ARG A C 1
ATOM 665 O O . ARG A 1 83 ? -17.645 -0.538 23.153 1.00 68.38 83 ARG A O 1
ATOM 672 N N . GLU A 1 84 ? -16.004 -1.121 24.578 1.00 61.69 84 GLU A N 1
ATOM 673 C CA . GLU A 1 84 ? -16.554 -0.455 25.764 1.00 61.69 84 GLU A CA 1
ATOM 674 C C . GLU A 1 84 ? -16.698 1.056 25.543 1.00 61.69 84 GLU A C 1
ATOM 676 O O . GLU A 1 84 ? -17.748 1.623 25.845 1.00 61.69 84 GLU A O 1
ATOM 681 N N . GLU A 1 85 ? -15.702 1.681 24.908 1.00 60.69 85 GLU A N 1
ATOM 682 C CA . GLU A 1 85 ? -15.731 3.098 24.518 1.00 60.69 85 GLU A CA 1
ATOM 683 C C . GLU A 1 85 ? -16.810 3.422 23.469 1.00 60.69 85 GLU A C 1
ATOM 685 O O . GLU A 1 85 ? -17.299 4.541 23.435 1.00 60.69 85 GLU A O 1
ATOM 690 N N . GLY A 1 86 ? -17.195 2.469 22.610 1.00 56.75 86 GLY A N 1
ATOM 691 C CA . GLY A 1 86 ? -18.239 2.675 21.595 1.00 56.75 86 GLY A CA 1
ATOM 692 C C . GLY A 1 86 ? -19.666 2.358 22.059 1.00 56.75 86 GLY A C 1
ATOM 693 O O . GLY A 1 86 ? -20.609 2.654 21.335 1.00 56.75 86 GLY A O 1
ATOM 694 N N . ILE A 1 87 ? -19.830 1.718 23.223 1.00 55.09 87 ILE A N 1
ATOM 695 C CA . ILE A 1 87 ? -21.135 1.396 23.839 1.00 55.09 87 ILE A CA 1
ATOM 696 C C . ILE A 1 87 ? -21.547 2.475 24.859 1.00 55.09 87 ILE A C 1
ATOM 698 O O . ILE A 1 87 ? -22.708 2.544 25.256 1.00 55.09 87 ILE A O 1
ATOM 702 N N . SER A 1 88 ? -20.601 3.309 25.297 1.00 50.66 88 SER A N 1
ATOM 703 C CA . SER A 1 88 ? -20.813 4.361 26.298 1.00 50.66 88 SER A CA 1
ATOM 704 C C . SER A 1 88 ? -21.132 5.751 25.713 1.00 50.66 88 SER A C 1
ATOM 706 O O . SER A 1 88 ? -21.232 6.709 26.480 1.00 50.66 88 SER A O 1
ATOM 708 N N . GLU A 1 89 ? -21.369 5.845 24.398 1.00 44.78 89 GLU A N 1
ATOM 709 C CA . GLU A 1 89 ? -21.896 7.025 23.681 1.00 44.78 89 GLU A CA 1
ATOM 710 C C . GLU A 1 89 ? -23.296 6.776 23.101 1.00 44.78 89 GLU A C 1
ATOM 712 O O . GLU A 1 89 ? -23.537 5.671 22.557 1.00 44.78 89 GLU A O 1
#

Sequence (89 aa):
MPIQELKLLAEGRRWRVDQHLPQLQSLTPVRGALSAQHRGNVLEVQGEAHTIVTLCCDRCLQHFNHPLSFRTQEVLWLGEQAREEGISE

Foldseek 3Di:
DDPVCLLVPQQFDKDWFAADDPVAAFPGGWTWMWTWHDDQQKIKIWIKTKTWHWDADPVPRDIDIDIDIDTDIDIGGNDVVSNVVNVVD

Radius of gyration: 17.98 Å; chains: 1; bounding box: 41×30×45 Å

pLDDT: mean 90.46, std 11.96, range [44.78, 98.69]

Secondary structure (DSSP, 8-state):
--GGGGGG-TT-EEEEEEE--TTS--SS-EEEEEEEEEETTEEEEEEEEEEEEEEE-TTT--EEEEEEEEEEEEEEE--HHHHHHHH--